Protein AF-F9D0L8-F1 (afdb_monomer_lite)

Structure (mmCIF, N/CA/C/O backbone):
data_AF-F9D0L8-F1
#
_entry.id   AF-F9D0L8-F1
#
loop_
_atom_site.group_PDB
_atom_site.id
_atom_site.type_symbol
_atom_site.label_atom_id
_atom_site.label_alt_id
_atom_site.label_comp_id
_atom_site.label_asym_id
_atom_site.label_entity_id
_atom_site.label_seq_id
_atom_site.pdbx_PDB_ins_code
_atom_site.Cartn_x
_atom_site.Cartn_y
_atom_site.Cartn_z
_atom_site.occupancy
_atom_site.B_iso_or_equiv
_atom_site.auth_seq_id
_atom_site.auth_comp_id
_atom_site.auth_asym_id
_atom_site.auth_atom_id
_atom_site.pdbx_PDB_model_num
ATOM 1 N N . MET A 1 1 ? -51.668 -51.845 -44.652 1.00 46.25 1 MET A N 1
ATOM 2 C CA . MET A 1 1 ? -51.584 -50.371 -44.719 1.00 46.25 1 MET A CA 1
ATOM 3 C C . MET A 1 1 ? -50.288 -49.924 -44.054 1.00 46.25 1 MET A C 1
ATOM 5 O O . MET A 1 1 ? -50.144 -50.146 -42.868 1.00 46.25 1 MET A O 1
ATOM 9 N N . ASN A 1 2 ? -49.310 -49.305 -44.704 1.00 44.19 2 ASN A N 1
ATOM 10 C CA . ASN A 1 2 ? -48.557 -49.730 -45.885 1.00 44.19 2 ASN A CA 1
ATOM 11 C C . ASN A 1 2 ? -47.103 -49.306 -45.617 1.00 44.19 2 ASN A C 1
ATOM 13 O O . ASN A 1 2 ? -46.859 -48.140 -45.318 1.00 44.19 2 ASN A O 1
ATOM 17 N N . ALA A 1 3 ? -46.142 -50.223 -45.775 1.00 48.19 3 ALA A N 1
ATOM 18 C CA . ALA A 1 3 ? -44.695 -49.980 -45.645 1.00 48.19 3 ALA A CA 1
ATOM 19 C C . ALA A 1 3 ? -44.128 -48.964 -46.672 1.00 48.19 3 ALA A C 1
ATOM 21 O O . ALA A 1 3 ? -42.923 -48.732 -46.735 1.00 48.19 3 ALA A O 1
ATOM 22 N N . ALA A 1 4 ? -45.001 -48.366 -47.489 1.00 51.75 4 ALA A N 1
ATOM 23 C CA . ALA A 1 4 ? -44.690 -47.321 -48.453 1.00 51.75 4 ALA A CA 1
ATOM 24 C C . ALA A 1 4 ? -44.629 -45.918 -47.816 1.00 51.75 4 ALA A C 1
ATOM 26 O O . ALA A 1 4 ? -43.879 -45.076 -48.302 1.00 51.75 4 ALA A O 1
ATOM 27 N N . GLN A 1 5 ? -45.350 -45.672 -46.711 1.00 50.38 5 GLN A N 1
ATOM 28 C CA . GLN A 1 5 ? -45.405 -44.347 -46.070 1.00 50.38 5 GLN A CA 1
ATOM 29 C C . GLN A 1 5 ? -44.058 -43.959 -45.426 1.00 50.38 5 GLN A C 1
ATOM 31 O O . GLN A 1 5 ? -43.656 -42.803 -45.453 1.00 50.38 5 GLN A O 1
ATOM 36 N N . THR A 1 6 ? -43.310 -44.932 -44.899 1.00 55.09 6 THR A N 1
ATOM 37 C CA . THR A 1 6 ? -42.035 -44.711 -44.194 1.00 55.09 6 THR A CA 1
ATOM 38 C C . THR A 1 6 ? -40.827 -44.512 -45.113 1.00 55.09 6 THR A C 1
ATOM 40 O O . THR A 1 6 ? -39.794 -44.032 -44.654 1.00 55.09 6 THR A O 1
ATOM 43 N N . ARG A 1 7 ? -40.920 -44.836 -46.412 1.00 55.75 7 ARG A N 1
ATOM 44 C CA . ARG A 1 7 ? -39.802 -44.639 -47.358 1.00 55.75 7 ARG A CA 1
ATOM 45 C C . ARG A 1 7 ? -39.681 -43.209 -47.883 1.00 55.75 7 ARG A C 1
ATOM 47 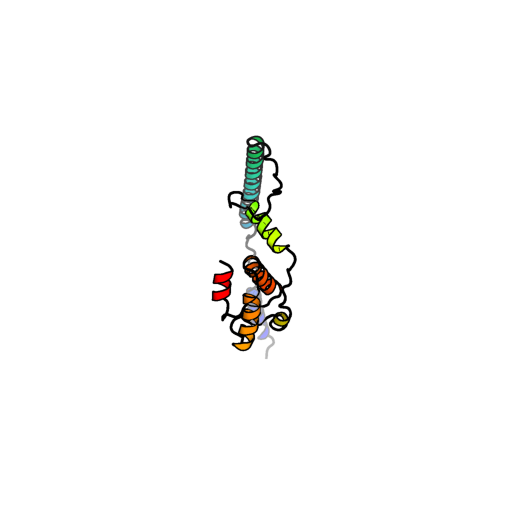O O . ARG A 1 7 ? -38.579 -42.819 -48.263 1.00 55.75 7 ARG A O 1
ATOM 54 N N . HIS A 1 8 ? -40.765 -42.431 -47.895 1.00 53.31 8 HIS A N 1
ATOM 55 C CA . HIS A 1 8 ? -40.729 -41.064 -48.424 1.00 53.31 8 HIS A CA 1
ATOM 56 C C . HIS A 1 8 ? -40.022 -40.074 -47.482 1.00 53.31 8 HIS A C 1
ATOM 58 O O . HIS A 1 8 ? -39.245 -39.252 -47.960 1.00 53.31 8 HIS A O 1
ATOM 64 N N . GLU A 1 9 ? -40.178 -40.214 -46.163 1.00 52.81 9 GLU A N 1
ATOM 65 C CA . GLU A 1 9 ? -39.538 -39.330 -45.169 1.00 52.81 9 GLU A CA 1
ATOM 66 C C . GLU A 1 9 ? -38.003 -39.480 -45.130 1.00 52.81 9 GLU A C 1
ATOM 68 O O . GLU A 1 9 ? -37.269 -38.502 -44.991 1.00 52.81 9 GLU A O 1
ATOM 73 N N . ILE A 1 10 ? -37.483 -40.698 -45.332 1.00 54.56 10 ILE A N 1
ATOM 74 C CA . ILE A 1 10 ? -36.034 -40.973 -45.269 1.00 54.56 10 ILE A CA 1
ATOM 75 C C . ILE A 1 10 ? -35.289 -40.342 -46.460 1.00 54.56 10 ILE A C 1
ATOM 77 O O . ILE A 1 10 ? -34.141 -39.916 -46.329 1.00 54.56 10 ILE A O 1
ATOM 81 N N . SER A 1 11 ? -35.940 -40.232 -47.624 1.00 56.03 11 SER A N 1
ATOM 82 C CA . SER A 1 11 ? -35.306 -39.704 -48.839 1.00 56.03 11 SER A CA 1
ATOM 83 C C . SER A 1 11 ? -35.083 -38.184 -48.783 1.00 56.03 11 SER A C 1
ATOM 85 O O . SER A 1 11 ? -34.092 -37.685 -49.317 1.00 56.03 11 SER A O 1
ATOM 87 N N . VAL A 1 12 ? -35.940 -37.445 -48.067 1.00 57.12 12 VAL A N 1
ATOM 88 C CA . VAL A 1 12 ? -35.828 -35.979 -47.933 1.00 57.12 12 VAL A CA 1
ATOM 89 C C . VAL A 1 12 ? -34.673 -35.579 -47.002 1.00 57.12 12 VAL A C 1
ATOM 91 O O . VAL A 1 12 ? -34.003 -34.574 -47.246 1.00 57.12 12 VAL A O 1
ATOM 94 N N . ILE A 1 13 ? -34.368 -36.389 -45.983 1.00 53.12 13 ILE A N 1
ATOM 95 C CA . ILE A 1 13 ? -33.271 -36.122 -45.035 1.00 53.12 13 ILE A CA 1
ATOM 96 C C . ILE A 1 13 ? -31.896 -36.312 -45.704 1.00 53.12 13 ILE A C 1
ATOM 98 O O . ILE A 1 13 ? -30.970 -35.537 -45.458 1.00 53.12 13 ILE A O 1
ATOM 102 N N . ALA A 1 14 ? -31.764 -37.278 -46.621 1.00 52.62 14 ALA A N 1
ATOM 103 C CA . ALA A 1 14 ? -30.497 -37.587 -47.291 1.00 52.62 14 ALA A CA 1
ATOM 104 C C . ALA A 1 14 ? -30.038 -36.529 -48.320 1.00 52.62 14 ALA A C 1
ATOM 106 O O . ALA A 1 14 ? -28.856 -36.482 -48.660 1.00 52.62 14 ALA A O 1
ATOM 107 N N . LEU A 1 15 ? -30.925 -35.645 -48.797 1.00 49.78 15 LEU A N 1
ATOM 108 C CA . LEU A 1 15 ? -30.550 -34.577 -49.736 1.00 49.78 15 LEU A CA 1
ATOM 109 C C . LEU A 1 15 ? -29.961 -33.319 -49.070 1.00 49.78 15 LEU A C 1
ATOM 111 O O . LEU A 1 15 ? -29.408 -32.475 -49.775 1.00 49.78 15 LEU A O 1
ATOM 115 N N . ARG A 1 16 ? -30.030 -33.182 -47.737 1.00 56.34 16 ARG A N 1
ATOM 116 C CA . ARG A 1 16 ? -29.544 -31.987 -47.014 1.00 56.34 16 ARG A CA 1
ATOM 117 C C . ARG A 1 16 ? -28.109 -32.066 -46.485 1.00 56.34 16 ARG A C 1
ATOM 119 O O . ARG A 1 16 ? -27.633 -31.087 -45.921 1.00 56.34 16 ARG A O 1
ATOM 126 N N . LEU A 1 17 ? -27.388 -33.165 -46.703 1.00 50.69 17 LEU A N 1
ATOM 127 C CA . LEU A 1 17 ? -26.005 -33.329 -46.234 1.00 50.69 17 LEU A CA 1
ATOM 128 C C . LEU A 1 17 ? -25.040 -33.573 -47.397 1.00 50.69 17 LEU A C 1
ATOM 130 O O . LEU A 1 17 ? -24.325 -34.569 -47.444 1.00 50.69 17 LEU A O 1
ATOM 134 N N . ARG A 1 18 ? -24.992 -32.637 -48.350 1.00 53.19 18 ARG A N 1
ATOM 135 C CA . ARG A 1 18 ? -23.797 -32.485 -49.187 1.00 53.19 18 ARG A CA 1
ATOM 136 C C . ARG A 1 18 ? -22.821 -31.585 -48.427 1.00 53.19 18 ARG A C 1
ATOM 138 O O . ARG A 1 18 ? -23.121 -30.400 -48.284 1.00 53.19 18 ARG A O 1
ATOM 145 N N . PRO A 1 19 ? -21.678 -32.088 -47.928 1.00 48.91 19 PRO A N 1
ATOM 146 C CA . PRO A 1 19 ? -20.664 -31.216 -47.358 1.00 48.91 19 PRO A CA 1
ATOM 147 C C . PRO A 1 19 ? -20.130 -30.317 -48.476 1.00 48.91 19 PRO A C 1
ATOM 149 O O . PRO A 1 19 ? -19.499 -30.776 -49.429 1.00 48.91 19 PRO A O 1
ATOM 152 N N . PHE A 1 20 ? -20.425 -29.025 -48.370 1.00 49.31 20 PHE A N 1
ATOM 153 C CA . PHE A 1 20 ? -19.896 -27.977 -49.229 1.00 49.31 20 PHE A CA 1
ATOM 154 C C . PHE A 1 20 ? -18.394 -27.835 -48.944 1.00 49.31 20 PHE A C 1
ATOM 156 O O . PHE A 1 20 ? -17.966 -27.052 -48.100 1.00 49.31 20 PHE A O 1
ATOM 163 N N . ARG A 1 21 ? -17.573 -28.658 -49.602 1.00 55.69 21 ARG A N 1
ATOM 164 C CA . ARG A 1 21 ? -16.111 -28.583 -49.516 1.00 55.69 21 ARG A CA 1
ATOM 165 C C . ARG A 1 21 ? -15.615 -27.491 -50.465 1.00 55.69 21 ARG A C 1
ATOM 167 O O . ARG A 1 21 ? -15.150 -27.773 -51.563 1.00 55.69 21 ARG A O 1
ATOM 174 N N . GLY A 1 22 ? -15.769 -26.238 -50.043 1.00 55.78 22 GLY A N 1
ATOM 175 C CA . GLY A 1 22 ? -15.125 -25.090 -50.682 1.00 55.78 22 GLY A CA 1
ATOM 176 C C . GLY A 1 22 ? -13.625 -25.015 -50.336 1.00 55.78 22 GLY A C 1
ATOM 177 O O . GLY A 1 22 ? -13.219 -25.476 -49.264 1.00 55.78 22 GLY A O 1
ATOM 178 N N . PRO A 1 23 ? -12.775 -24.438 -51.205 1.00 56.38 23 PRO A N 1
ATOM 179 C CA . PRO A 1 23 ? -11.342 -24.293 -50.962 1.00 56.38 23 PRO A CA 1
ATOM 180 C C . PRO A 1 23 ? -11.065 -23.105 -50.025 1.00 56.38 23 PRO A C 1
ATOM 182 O O . PRO A 1 23 ? -10.711 -22.018 -50.466 1.00 56.38 23 PRO A O 1
ATOM 185 N N . VAL A 1 24 ? -11.222 -23.292 -48.712 1.00 56.94 24 VAL A N 1
ATOM 186 C CA . VAL A 1 24 ? -10.959 -22.230 -47.710 1.00 56.94 24 VAL A CA 1
ATOM 187 C C . VAL A 1 24 ? -9.478 -22.181 -47.275 1.00 56.94 24 VAL A C 1
ATOM 189 O O . VAL A 1 24 ? -9.036 -21.236 -46.630 1.00 56.94 24 VAL A O 1
ATOM 192 N N . ALA A 1 25 ? -8.658 -23.163 -47.659 1.00 54.78 25 ALA A N 1
ATOM 193 C CA . ALA A 1 25 ? -7.326 -23.346 -47.071 1.00 54.78 25 ALA A CA 1
ATOM 194 C C . ALA A 1 25 ? -6.205 -22.441 -47.634 1.00 54.78 25 ALA A C 1
ATOM 196 O O . ALA A 1 25 ? -5.173 -22.292 -46.985 1.00 54.78 25 ALA A O 1
ATOM 197 N N . ALA A 1 26 ? -6.366 -21.826 -48.811 1.00 54.97 26 ALA A N 1
ATOM 198 C CA . ALA A 1 26 ? -5.235 -21.172 -49.488 1.00 54.97 26 ALA A CA 1
ATOM 199 C C . ALA A 1 26 ? -4.994 -19.702 -49.075 1.00 54.97 26 ALA A C 1
ATOM 201 O O . ALA A 1 26 ? -3.860 -19.233 -49.107 1.00 54.97 26 ALA A O 1
ATOM 202 N N . PHE A 1 27 ? -6.028 -18.963 -48.653 1.00 55.22 27 PHE A N 1
ATOM 203 C CA . PHE A 1 27 ? -5.923 -17.510 -48.429 1.00 55.22 27 PHE A CA 1
ATOM 204 C C . PHE A 1 27 ? -5.426 -17.125 -47.021 1.00 55.22 27 PHE A C 1
ATOM 206 O O . PHE A 1 27 ? -4.747 -16.113 -46.850 1.00 55.22 27 PHE A O 1
ATOM 213 N N . SER A 1 28 ? -5.706 -17.954 -46.008 1.00 64.31 28 SER A N 1
ATOM 214 C CA . SER A 1 28 ? -5.281 -17.706 -44.619 1.00 64.31 28 SER A CA 1
ATOM 215 C C . SER A 1 28 ? -3.775 -17.888 -44.422 1.00 64.31 28 SER A C 1
ATOM 217 O O . SER A 1 28 ? -3.155 -17.170 -43.640 1.00 64.31 28 SER A O 1
ATOM 219 N N . SER A 1 29 ? -3.178 -18.833 -45.153 1.00 67.00 29 SER A N 1
ATOM 220 C CA . SER A 1 29 ? -1.762 -19.170 -45.014 1.00 67.00 29 SER A CA 1
ATOM 221 C C . SER A 1 29 ? -0.873 -18.002 -45.457 1.00 67.00 29 SER A C 1
ATOM 223 O O . SER A 1 29 ? 0.048 -17.624 -44.741 1.00 67.00 29 SER A O 1
ATOM 225 N N . HIS A 1 30 ? -1.225 -17.324 -46.556 1.00 78.31 30 HIS A N 1
ATOM 226 C CA . HIS A 1 30 ? -0.477 -16.165 -47.051 1.00 78.31 30 HIS A CA 1
ATOM 227 C C . HIS A 1 30 ? -0.459 -14.995 -46.054 1.00 78.31 30 HIS A C 1
ATOM 229 O O . HIS A 1 30 ? 0.593 -14.415 -45.805 1.00 78.31 30 HIS A O 1
ATOM 235 N N . ARG A 1 31 ? -1.599 -14.689 -45.415 1.00 83.69 31 ARG A N 1
ATOM 236 C CA . ARG A 1 31 ? -1.672 -13.635 -44.387 1.00 83.69 31 ARG A CA 1
ATOM 237 C C . ARG A 1 31 ? -0.834 -13.975 -43.154 1.00 83.69 31 ARG A C 1
ATOM 239 O O . ARG A 1 31 ? -0.141 -13.106 -42.637 1.00 83.69 31 ARG A O 1
ATOM 246 N N . MET A 1 32 ? -0.849 -15.232 -42.717 1.00 83.69 32 MET A N 1
ATOM 247 C CA . MET A 1 32 ? -0.047 -15.687 -41.580 1.00 83.69 32 MET A CA 1
ATOM 248 C C . MET A 1 32 ? 1.457 -15.643 -41.887 1.00 83.69 32 MET A C 1
ATOM 250 O O . MET A 1 32 ? 2.233 -15.186 -41.053 1.00 83.69 32 MET A O 1
ATOM 254 N N . PHE A 1 33 ? 1.869 -16.022 -43.101 1.00 87.75 33 PHE A N 1
ATOM 255 C CA . PHE A 1 33 ? 3.263 -15.899 -43.532 1.00 87.75 33 PHE A CA 1
ATOM 256 C C . PHE A 1 33 ? 3.735 -14.444 -43.590 1.00 87.75 33 PHE A C 1
ATOM 258 O O . PHE A 1 33 ? 4.843 -14.163 -43.144 1.00 87.75 33 PHE A O 1
ATOM 265 N N . LEU A 1 34 ? 2.908 -13.507 -44.064 1.00 90.69 34 LEU A N 1
ATOM 266 C CA . LEU A 1 34 ? 3.255 -12.080 -44.060 1.00 90.69 34 LEU A CA 1
ATOM 267 C C . LEU A 1 34 ? 3.471 -11.542 -42.638 1.00 90.69 34 LEU A C 1
ATOM 269 O O . LEU A 1 34 ? 4.434 -10.813 -42.403 1.00 90.69 34 LEU A O 1
ATOM 273 N N . LEU A 1 35 ? 2.632 -11.947 -41.678 1.00 91.44 35 LEU A N 1
ATOM 274 C CA . LEU A 1 35 ? 2.808 -11.572 -40.272 1.00 91.44 35 LEU A CA 1
ATOM 275 C C . LEU A 1 35 ? 4.109 -12.142 -39.699 1.00 91.44 35 LEU A C 1
ATOM 277 O O . LEU A 1 35 ? 4.898 -11.392 -39.128 1.00 91.44 35 LEU A O 1
ATOM 281 N N . ILE A 1 36 ? 4.382 -13.430 -39.916 1.00 93.06 36 ILE A N 1
ATOM 282 C CA . ILE A 1 36 ? 5.614 -14.075 -39.437 1.00 93.06 36 ILE A CA 1
ATOM 283 C C . ILE A 1 36 ? 6.853 -13.403 -40.047 1.00 93.06 36 ILE A C 1
ATOM 285 O O . ILE A 1 36 ? 7.785 -13.066 -39.320 1.00 93.06 36 ILE A O 1
ATOM 289 N N . LEU A 1 37 ? 6.854 -13.147 -41.359 1.00 94.44 37 LE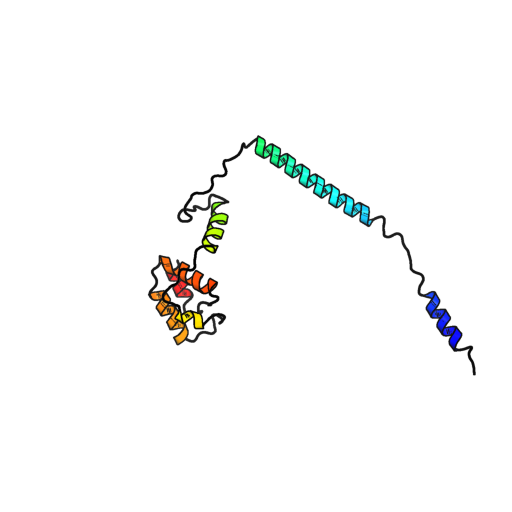U A N 1
ATOM 290 C CA . LEU A 1 37 ? 7.966 -12.476 -42.039 1.00 94.44 37 LEU A CA 1
ATOM 291 C C . LEU A 1 37 ? 8.175 -11.046 -41.524 1.00 94.44 37 LEU A C 1
ATOM 293 O O . LEU A 1 37 ? 9.318 -10.636 -41.336 1.00 94.44 37 LEU A O 1
ATOM 297 N N . SER A 1 38 ? 7.097 -10.308 -41.237 1.00 92.62 38 SER A N 1
ATOM 298 C CA . SER A 1 38 ? 7.196 -8.960 -40.666 1.00 92.62 38 SER A CA 1
ATOM 299 C C . SER A 1 38 ? 7.782 -8.956 -39.250 1.00 92.62 38 SER A C 1
ATOM 301 O O . SER A 1 38 ? 8.637 -8.124 -38.955 1.00 92.62 38 SER A O 1
ATOM 303 N N . ILE A 1 39 ? 7.403 -9.918 -38.400 1.00 95.00 39 ILE A N 1
ATOM 304 C CA . ILE A 1 39 ? 7.930 -10.051 -37.033 1.00 95.00 39 ILE A CA 1
ATOM 305 C C . ILE A 1 39 ? 9.412 -10.431 -37.066 1.00 95.00 39 ILE A C 1
ATOM 307 O O . ILE A 1 39 ? 10.213 -9.829 -36.353 1.00 95.00 39 ILE A O 1
ATOM 311 N N . LEU A 1 40 ? 9.797 -11.385 -37.922 1.00 96.31 40 LEU A N 1
ATOM 312 C CA . LEU A 1 40 ? 11.199 -11.776 -38.088 1.00 96.31 40 LEU A CA 1
ATOM 313 C C . LEU A 1 40 ? 12.055 -10.612 -38.594 1.00 96.31 40 LEU A C 1
ATOM 315 O O . LEU A 1 40 ? 13.144 -10.378 -38.072 1.00 96.31 40 LEU A O 1
ATOM 319 N N . PHE A 1 41 ? 11.554 -9.858 -39.574 1.00 96.44 41 PHE A N 1
ATOM 320 C CA . PHE A 1 41 ? 12.250 -8.685 -40.093 1.00 96.44 41 PHE A CA 1
ATOM 321 C C . PHE A 1 41 ? 12.399 -7.593 -39.028 1.00 96.44 41 PHE A C 1
ATOM 323 O O . PHE A 1 41 ? 13.492 -7.057 -38.860 1.00 96.44 41 PHE A O 1
ATOM 330 N N . LEU A 1 42 ? 11.337 -7.297 -38.271 1.00 96.38 42 LEU A N 1
ATOM 331 C CA . LEU A 1 42 ? 11.375 -6.298 -37.202 1.00 96.38 42 LEU A CA 1
ATOM 332 C C . LEU A 1 42 ? 12.343 -6.702 -36.082 1.00 96.38 42 LEU A C 1
ATOM 334 O O . LEU A 1 42 ? 13.123 -5.870 -35.622 1.00 96.38 42 LEU A O 1
ATOM 338 N N . GLY A 1 43 ? 12.341 -7.978 -35.686 1.00 95.56 43 GLY A N 1
ATOM 339 C CA . GLY A 1 43 ? 13.276 -8.515 -34.698 1.00 95.56 43 GLY A CA 1
ATOM 340 C C . GLY A 1 43 ? 14.732 -8.423 -35.161 1.00 95.56 43 GLY A C 1
ATOM 341 O O . GLY A 1 43 ? 15.589 -7.961 -34.408 1.00 95.56 43 GLY A O 1
ATOM 342 N N . LEU A 1 44 ? 15.013 -8.782 -36.420 1.00 96.19 44 LEU A N 1
ATOM 343 C CA . LEU A 1 44 ? 16.351 -8.646 -37.001 1.00 96.19 44 LEU A CA 1
ATOM 344 C C . LEU A 1 44 ? 16.783 -7.176 -37.071 1.00 96.19 44 LEU A C 1
ATOM 346 O O . LEU A 1 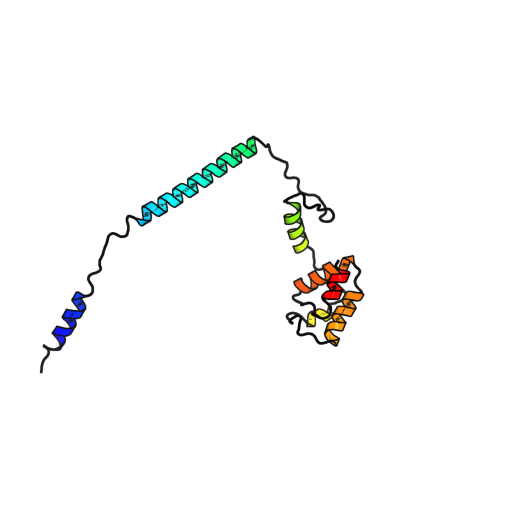44 ? 17.912 -6.846 -36.715 1.00 96.19 44 LEU A O 1
ATOM 350 N N . PHE A 1 45 ? 15.884 -6.289 -37.497 1.00 95.94 45 PHE A N 1
ATOM 351 C CA . PHE A 1 45 ? 16.150 -4.858 -37.588 1.00 95.94 45 PHE A CA 1
ATOM 352 C C . PHE A 1 45 ? 16.465 -4.250 -36.214 1.00 95.94 45 PHE A C 1
ATOM 354 O O . PHE A 1 45 ? 17.472 -3.556 -36.070 1.00 95.94 45 PHE A O 1
ATOM 361 N N . ALA A 1 46 ? 15.672 -4.572 -35.189 1.00 94.06 46 ALA A N 1
ATOM 362 C CA . ALA A 1 46 ? 15.920 -4.146 -33.814 1.00 94.06 46 ALA A CA 1
ATOM 363 C C . ALA A 1 46 ? 17.262 -4.673 -33.279 1.00 94.06 46 ALA A C 1
ATOM 365 O O . ALA A 1 46 ? 18.016 -3.915 -32.673 1.00 94.06 46 ALA A O 1
ATOM 366 N N . ALA A 1 47 ? 17.604 -5.937 -33.556 1.00 93.25 47 ALA A N 1
ATOM 367 C CA . ALA A 1 47 ? 18.883 -6.518 -33.153 1.00 93.25 47 ALA A CA 1
ATOM 368 C C . ALA A 1 47 ? 20.077 -5.815 -33.821 1.00 93.25 47 ALA A C 1
ATOM 370 O O . ALA A 1 47 ? 21.063 -5.505 -33.155 1.00 93.25 47 ALA A O 1
ATOM 371 N N . VAL A 1 48 ? 19.986 -5.508 -35.119 1.00 94.12 48 VAL A N 1
ATOM 372 C CA . VAL A 1 48 ? 21.037 -4.772 -35.840 1.00 94.12 48 VAL A CA 1
ATOM 373 C C . VAL A 1 48 ? 21.195 -3.360 -35.279 1.00 94.12 48 VAL A C 1
ATOM 375 O O . VAL A 1 48 ? 22.321 -2.944 -35.008 1.00 94.12 48 VAL A O 1
ATOM 378 N N . LEU A 1 49 ? 20.095 -2.634 -35.056 1.00 90.69 49 LEU A N 1
ATOM 379 C CA . LEU A 1 49 ? 20.146 -1.307 -34.439 1.00 90.69 49 LEU A CA 1
ATOM 380 C C . LEU A 1 49 ? 20.720 -1.354 -33.020 1.00 90.69 49 LEU A C 1
ATOM 382 O O . LEU A 1 49 ? 21.540 -0.506 -32.676 1.00 90.69 49 LEU A O 1
ATOM 386 N N . GLY A 1 50 ? 20.349 -2.361 -32.227 1.00 87.75 50 GLY A N 1
ATOM 387 C CA . GLY A 1 50 ? 20.899 -2.596 -30.894 1.00 87.75 50 GLY A CA 1
ATOM 388 C C . GLY A 1 50 ? 22.409 -2.826 -30.927 1.00 87.75 50 GLY A C 1
ATOM 389 O O . GLY A 1 50 ? 23.142 -2.148 -30.216 1.00 87.75 50 GLY A O 1
ATOM 390 N N . LEU A 1 51 ? 22.898 -3.694 -31.819 1.00 87.12 51 LEU A N 1
ATOM 391 C CA . LEU A 1 51 ? 24.333 -3.955 -31.982 1.00 87.12 51 LEU A CA 1
ATOM 392 C C . LEU A 1 51 ? 25.103 -2.726 -32.484 1.00 87.12 51 LEU A C 1
ATOM 394 O O . LEU A 1 51 ? 26.227 -2.481 -32.050 1.00 87.12 51 LEU A O 1
ATOM 398 N N . VAL A 1 52 ? 24.522 -1.939 -33.394 1.00 88.06 52 VAL A N 1
ATOM 399 C CA . VAL A 1 52 ? 25.134 -0.687 -33.870 1.00 88.06 52 VAL A CA 1
ATOM 400 C C . VAL A 1 52 ? 25.162 0.365 -32.760 1.00 88.06 52 VAL A C 1
ATOM 402 O O . VAL A 1 52 ? 26.179 1.038 -32.598 1.00 88.06 52 VAL A O 1
ATOM 405 N N . SER A 1 53 ? 24.086 0.485 -31.979 1.00 80.50 53 SER A N 1
ATOM 406 C CA . SER A 1 53 ? 24.007 1.376 -30.817 1.00 80.50 53 SER A CA 1
ATOM 407 C C . SER A 1 53 ? 25.034 0.988 -29.754 1.00 80.50 53 SER A C 1
ATOM 409 O O . SER A 1 53 ? 25.822 1.828 -29.333 1.00 80.50 53 SER A O 1
ATOM 411 N N . GLN A 1 54 ? 25.120 -0.299 -29.412 1.00 76.31 54 GLN A N 1
ATOM 412 C CA . GLN A 1 54 ? 26.077 -0.825 -28.437 1.00 76.31 54 GLN A CA 1
ATOM 413 C C . GLN A 1 54 ? 27.533 -0.624 -28.880 1.00 76.31 54 GLN A C 1
ATOM 415 O O . GLN A 1 54 ? 28.398 -0.344 -28.058 1.00 76.31 54 GLN A O 1
ATOM 420 N N . ARG A 1 55 ? 27.818 -0.718 -30.187 1.00 74.56 55 ARG A N 1
ATOM 421 C CA . ARG A 1 55 ? 29.153 -0.419 -30.733 1.00 74.56 55 ARG A CA 1
ATOM 422 C C . ARG A 1 55 ? 29.480 1.074 -30.764 1.00 74.56 55 ARG A C 1
ATOM 424 O O . ARG A 1 55 ? 30.657 1.419 -30.757 1.00 74.56 55 ARG A O 1
ATOM 431 N N . ARG A 1 56 ? 28.474 1.951 -30.849 1.00 68.38 56 ARG A N 1
ATOM 432 C CA . ARG A 1 56 ? 28.654 3.414 -30.843 1.00 68.38 56 ARG A CA 1
ATOM 433 C C . ARG A 1 56 ? 28.746 3.996 -29.433 1.00 68.38 56 ARG A C 1
ATOM 435 O O . ARG A 1 56 ? 29.517 4.923 -29.232 1.00 68.38 56 ARG A O 1
ATOM 442 N N . ASN A 1 57 ? 28.002 3.436 -28.486 1.00 61.22 57 ASN A N 1
ATOM 443 C CA . ASN A 1 57 ? 27.880 3.912 -27.109 1.00 61.22 57 ASN A CA 1
ATOM 444 C C . ASN A 1 57 ? 28.533 2.911 -26.146 1.00 61.22 57 ASN A C 1
ATOM 446 O O . ASN A 1 57 ? 27.852 2.413 -25.260 1.00 61.22 57 ASN A O 1
ATOM 450 N N . GLY A 1 58 ? 29.798 2.545 -26.406 1.00 53.75 58 GLY A N 1
ATOM 451 C CA . GLY A 1 58 ? 30.514 1.430 -25.766 1.00 53.75 58 GLY A CA 1
ATOM 452 C C . GLY A 1 58 ? 30.149 1.199 -24.298 1.00 53.75 58 GLY A C 1
ATOM 453 O O . GLY A 1 58 ? 30.067 2.166 -23.552 1.00 53.75 58 GLY A O 1
ATOM 454 N N . GLU A 1 59 ? 29.916 -0.078 -23.952 1.00 53.06 59 GLU A N 1
ATOM 455 C CA . GLU A 1 59 ? 29.473 -0.600 -22.647 1.00 53.06 59 GLU A CA 1
ATOM 456 C C . GLU A 1 59 ? 29.524 0.436 -21.525 1.00 53.06 59 GLU A C 1
ATOM 458 O O . GLU A 1 59 ? 30.548 0.595 -20.857 1.00 53.06 59 GLU A O 1
ATOM 463 N N . GLU A 1 60 ? 28.402 1.123 -21.292 1.00 57.78 60 GLU A N 1
ATOM 464 C CA . GLU A 1 60 ? 28.235 1.773 -20.005 1.00 57.78 60 GLU A CA 1
ATOM 465 C C . GLU A 1 60 ? 28.370 0.672 -18.954 1.00 57.78 60 GLU A C 1
ATOM 467 O O . GLU A 1 60 ? 27.640 -0.330 -19.026 1.00 57.78 60 GLU A O 1
ATOM 472 N N . PRO A 1 61 ? 29.336 0.790 -18.022 1.00 46.09 61 PRO A N 1
ATOM 473 C CA . PRO A 1 61 ? 29.497 -0.209 -16.993 1.00 46.09 61 PRO A CA 1
ATOM 474 C C . PRO A 1 61 ? 28.142 -0.353 -16.323 1.00 46.09 61 PRO A C 1
ATOM 476 O O . PRO A 1 61 ? 27.482 0.636 -15.998 1.00 46.09 61 PRO A O 1
ATOM 479 N N . ILE A 1 62 ? 27.705 -1.595 -16.137 1.00 48.00 62 ILE A N 1
ATOM 480 C CA . ILE A 1 62 ? 26.603 -1.887 -15.235 1.00 48.00 62 ILE A CA 1
ATOM 481 C C . ILE A 1 62 ? 27.104 -1.433 -13.866 1.00 48.00 62 ILE A C 1
ATOM 483 O O . ILE A 1 62 ? 27.743 -2.195 -13.141 1.00 48.00 62 ILE A O 1
ATOM 487 N N . VAL A 1 63 ? 26.870 -0.161 -13.543 1.00 50.28 63 VAL A N 1
ATOM 488 C CA . VAL A 1 63 ? 27.016 0.365 -12.202 1.00 50.28 63 VAL A CA 1
ATOM 489 C C . VAL A 1 63 ? 25.958 -0.398 -11.431 1.00 50.28 63 VAL A C 1
ATOM 491 O O . VAL A 1 63 ? 24.767 -0.096 -11.493 1.00 50.28 63 VAL A O 1
ATOM 494 N N . LYS A 1 64 ? 26.382 -1.493 -10.798 1.00 42.62 64 LYS A N 1
ATOM 495 C CA . LYS A 1 64 ? 25.620 -2.077 -9.709 1.00 42.62 64 LYS A CA 1
ATOM 496 C C . LYS A 1 64 ? 25.479 -0.936 -8.722 1.00 42.62 64 LYS A C 1
ATOM 498 O O . LYS A 1 64 ? 26.484 -0.484 -8.179 1.00 42.62 64 LYS A O 1
ATOM 503 N N . ALA A 1 65 ? 24.268 -0.407 -8.605 1.00 45.91 65 ALA A N 1
ATOM 504 C CA . ALA A 1 65 ? 23.965 0.630 -7.648 1.00 45.91 65 ALA A CA 1
ATOM 505 C C . ALA A 1 65 ? 24.225 0.040 -6.258 1.00 45.91 65 ALA A C 1
ATOM 507 O O . ALA A 1 65 ? 23.387 -0.648 -5.695 1.00 45.91 65 ALA A O 1
ATOM 508 N N . ALA A 1 66 ? 25.425 0.271 -5.736 1.00 45.03 66 ALA A N 1
ATOM 509 C CA . ALA A 1 66 ? 25.698 0.270 -4.309 1.00 45.03 66 ALA A CA 1
ATOM 510 C C . ALA A 1 66 ? 25.271 1.639 -3.753 1.00 45.03 66 ALA A C 1
ATOM 512 O O . ALA A 1 66 ? 26.065 2.348 -3.145 1.00 45.03 66 ALA A O 1
ATOM 513 N N . GLY A 1 67 ? 24.059 2.068 -4.108 1.00 51.06 67 GLY A N 1
ATOM 514 C CA . GLY A 1 67 ? 23.453 3.292 -3.615 1.00 51.06 67 GLY A CA 1
ATOM 515 C C . GLY A 1 67 ? 22.365 2.887 -2.645 1.00 51.06 67 GLY A C 1
ATOM 516 O O . GLY A 1 67 ? 21.436 2.187 -3.041 1.00 51.06 67 GLY A O 1
ATOM 517 N N . ASP A 1 68 ? 22.499 3.296 -1.390 1.00 54.16 68 ASP A N 1
ATOM 518 C CA . ASP A 1 68 ? 21.448 3.118 -0.400 1.00 54.16 68 ASP A CA 1
ATOM 519 C C . ASP A 1 68 ? 20.158 3.767 -0.925 1.00 54.16 68 ASP A C 1
ATOM 521 O O . ASP A 1 68 ? 20.161 4.926 -1.353 1.00 54.16 68 ASP A O 1
ATOM 525 N N . CYS A 1 69 ? 19.033 3.049 -0.862 1.00 59.44 69 CYS A N 1
ATOM 526 C CA . CYS A 1 69 ? 17.716 3.559 -1.273 1.00 59.44 69 CYS A CA 1
ATOM 527 C C . CYS A 1 69 ? 17.260 4.820 -0.512 1.00 59.44 69 CYS A C 1
ATOM 529 O O . CYS A 1 69 ? 16.215 5.382 -0.829 1.00 59.44 69 CYS A O 1
ATOM 531 N N . ALA A 1 70 ? 18.033 5.276 0.475 1.00 57.62 70 ALA A N 1
ATOM 532 C CA . ALA A 1 70 ? 17.816 6.508 1.219 1.00 57.62 70 ALA A CA 1
ATOM 533 C C . ALA A 1 70 ? 18.061 7.797 0.400 1.00 57.62 70 ALA A C 1
ATOM 535 O O . ALA A 1 70 ? 17.538 8.840 0.777 1.00 57.62 70 ALA A O 1
ATOM 536 N N . SER A 1 71 ? 18.826 7.755 -0.704 1.00 55.09 71 SER A N 1
ATOM 537 C CA . SER A 1 71 ? 19.203 8.954 -1.489 1.00 55.09 71 SER A CA 1
ATOM 538 C C . SER A 1 71 ? 18.767 8.906 -2.962 1.00 55.09 71 SER A C 1
ATOM 540 O O . SER A 1 71 ? 19.394 9.539 -3.813 1.00 55.09 71 SER A O 1
ATOM 542 N N . CYS A 1 72 ? 17.720 8.149 -3.294 1.00 62.19 72 CYS A N 1
ATOM 543 C CA . CYS A 1 72 ? 17.234 8.072 -4.670 1.00 62.19 72 CYS A CA 1
ATOM 544 C C . CYS A 1 72 ? 16.595 9.409 -5.098 1.00 62.19 72 CYS A C 1
ATOM 546 O O . CYS A 1 72 ? 15.511 9.755 -4.636 1.00 62.19 72 CYS A O 1
ATOM 548 N N . ASP A 1 73 ? 17.256 10.158 -5.983 1.00 64.56 73 ASP A N 1
ATOM 549 C CA . ASP A 1 73 ? 16.823 11.482 -6.463 1.00 64.56 73 ASP A CA 1
ATOM 550 C C . ASP A 1 73 ? 15.937 11.428 -7.726 1.00 64.56 73 ASP A C 1
ATOM 552 O O . ASP A 1 73 ? 15.621 12.457 -8.322 1.00 64.56 73 ASP A O 1
ATOM 556 N N . GLY A 1 74 ? 15.529 10.224 -8.142 1.00 53.44 74 GLY A N 1
ATOM 557 C CA . GLY A 1 74 ? 14.639 10.004 -9.284 1.00 53.44 74 GLY A CA 1
ATOM 558 C C . GLY A 1 74 ? 15.292 10.164 -10.662 1.00 53.44 74 GLY A C 1
ATOM 559 O O . GLY A 1 74 ? 14.592 10.094 -11.667 1.00 53.44 74 GLY A O 1
ATOM 560 N N . SER A 1 75 ? 16.613 10.357 -10.745 1.00 57.38 75 SER A N 1
ATOM 561 C CA . SER A 1 75 ? 17.316 10.545 -12.027 1.00 57.38 75 SER A CA 1
ATOM 562 C C . SER A 1 75 ? 17.766 9.243 -12.708 1.00 57.38 75 SER A C 1
ATOM 564 O O . SER A 1 75 ? 18.172 9.257 -13.871 1.00 57.38 75 SER A O 1
ATOM 566 N N . GLY A 1 76 ? 17.694 8.108 -12.004 1.00 58.62 76 GLY A N 1
ATOM 567 C CA . GLY A 1 76 ? 18.126 6.806 -12.509 1.00 58.62 76 GLY A CA 1
ATOM 568 C C . GLY A 1 76 ? 16.978 5.812 -12.670 1.00 58.62 76 GLY A C 1
ATOM 569 O O . GLY A 1 76 ? 16.435 5.343 -11.673 1.00 58.62 76 GLY A O 1
ATOM 570 N N . ASP A 1 77 ? 16.713 5.376 -13.905 1.00 57.16 77 ASP A N 1
ATOM 571 C CA . ASP A 1 77 ? 15.668 4.389 -14.258 1.00 57.16 77 ASP A CA 1
ATOM 572 C C . ASP A 1 77 ? 15.765 3.062 -13.478 1.00 57.16 77 ASP A C 1
ATOM 574 O O . ASP A 1 77 ? 14.791 2.326 -13.313 1.00 57.16 77 ASP A O 1
ATOM 578 N N . LYS A 1 78 ? 16.966 2.730 -12.994 1.00 57.19 78 LYS A N 1
ATOM 579 C CA . LYS A 1 78 ? 17.232 1.518 -12.208 1.00 57.19 78 LYS A CA 1
ATOM 580 C C . LYS A 1 78 ? 17.008 1.710 -10.711 1.00 57.19 78 LYS A C 1
ATOM 582 O O . LYS A 1 78 ? 16.798 0.724 -10.017 1.00 57.19 78 LYS A O 1
ATOM 587 N N . CYS A 1 79 ? 17.061 2.943 -10.215 1.00 62.56 79 CYS A N 1
ATOM 588 C CA . CYS A 1 79 ? 16.913 3.231 -8.793 1.00 62.56 79 CYS A CA 1
ATOM 589 C C . CYS A 1 79 ? 15.483 2.925 -8.328 1.00 62.56 79 CYS A C 1
ATOM 591 O O . CYS A 1 79 ? 15.293 2.206 -7.351 1.00 62.56 79 CYS A O 1
ATOM 593 N N . GLU A 1 80 ? 14.482 3.350 -9.103 1.00 59.88 80 GLU A N 1
ATOM 594 C CA . GLU A 1 80 ? 13.072 3.082 -8.808 1.00 59.88 80 GLU A CA 1
ATOM 595 C C . GLU A 1 80 ? 12.750 1.577 -8.851 1.00 59.88 80 GLU A C 1
ATOM 597 O O . GLU A 1 80 ? 12.175 1.039 -7.906 1.00 59.88 80 GLU A O 1
ATOM 602 N N . GLN A 1 81 ? 13.191 0.857 -9.891 1.00 58.84 81 GLN A N 1
ATOM 603 C CA . GLN A 1 81 ? 12.919 -0.584 -10.010 1.00 58.84 81 GLN A CA 1
ATOM 604 C C . GLN A 1 81 ? 13.626 -1.424 -8.936 1.00 58.84 81 GLN A C 1
ATOM 606 O O . GLN A 1 81 ? 13.031 -2.363 -8.405 1.00 58.84 81 GLN A O 1
ATOM 611 N N . VAL A 1 82 ? 14.882 -1.104 -8.605 1.00 64.25 82 VAL A N 1
ATOM 612 C CA . VAL A 1 82 ? 15.661 -1.868 -7.619 1.00 64.25 82 VAL A CA 1
ATOM 613 C C . VAL A 1 82 ? 15.186 -1.571 -6.196 1.00 64.25 82 VAL A C 1
ATOM 615 O O . VAL A 1 82 ? 14.979 -2.510 -5.430 1.00 64.25 82 VAL A O 1
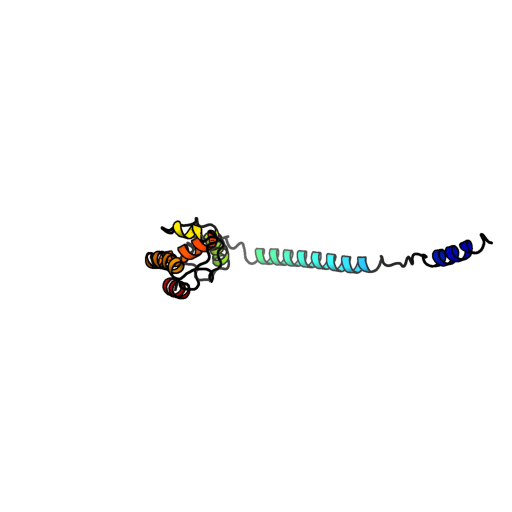ATOM 618 N N . CYS A 1 83 ? 14.917 -0.308 -5.849 1.00 63.41 83 CYS A N 1
ATOM 619 C CA . CYS A 1 83 ? 14.462 0.046 -4.503 1.00 63.41 83 CYS A CA 1
ATOM 620 C C . CYS A 1 83 ? 13.031 -0.408 -4.210 1.00 63.41 83 CYS A C 1
ATOM 622 O O . CYS A 1 83 ? 12.749 -0.809 -3.081 1.00 63.41 83 CYS A O 1
ATOM 624 N N . MET A 1 84 ? 12.138 -0.419 -5.207 1.00 62.69 84 MET A N 1
ATOM 625 C CA . MET A 1 84 ? 10.804 -1.009 -5.044 1.00 62.69 84 MET A CA 1
ATOM 626 C C . MET A 1 84 ? 10.882 -2.514 -4.774 1.00 62.69 84 MET A C 1
ATOM 628 O O . MET A 1 84 ? 10.179 -3.027 -3.902 1.00 62.69 84 MET A O 1
ATOM 632 N N . MET A 1 85 ? 11.766 -3.223 -5.481 1.00 64.44 85 MET A N 1
ATOM 633 C CA . MET A 1 85 ? 11.983 -4.652 -5.258 1.00 64.44 85 MET A CA 1
ATOM 634 C C . MET A 1 85 ? 12.606 -4.922 -3.881 1.00 64.44 85 MET A C 1
ATOM 636 O O . MET A 1 85 ? 12.157 -5.826 -3.180 1.00 64.44 85 MET A O 1
ATOM 640 N N . GLU A 1 86 ? 13.573 -4.110 -3.452 1.00 60.03 86 GLU A N 1
ATOM 641 C CA . GLU A 1 86 ? 14.202 -4.239 -2.135 1.00 60.03 86 GLU A CA 1
ATOM 642 C C . GLU A 1 86 ? 13.217 -3.944 -0.994 1.00 60.03 86 GLU A C 1
ATOM 644 O O . GLU A 1 86 ? 13.141 -4.700 -0.024 1.00 60.03 86 GLU A O 1
ATOM 649 N N . ALA A 1 87 ? 12.395 -2.899 -1.128 1.00 59.94 87 ALA A N 1
ATOM 650 C CA . ALA A 1 87 ? 11.342 -2.573 -0.169 1.00 59.94 87 ALA A CA 1
ATOM 651 C C . ALA A 1 87 ? 10.293 -3.687 -0.050 1.00 59.94 87 ALA A C 1
ATOM 653 O O . ALA A 1 87 ? 9.696 -3.847 1.011 1.00 59.94 87 ALA A O 1
ATOM 654 N N . ALA A 1 88 ? 10.075 -4.489 -1.094 1.00 57.47 88 ALA A N 1
ATOM 655 C CA . ALA A 1 88 ? 9.208 -5.662 -1.024 1.00 57.47 88 ALA A CA 1
ATOM 656 C C . ALA A 1 88 ? 9.869 -6.844 -0.289 1.00 57.47 88 ALA A C 1
ATOM 658 O O . ALA A 1 88 ? 9.165 -7.623 0.346 1.00 57.47 88 ALA A O 1
ATOM 659 N N . THR A 1 89 ? 11.201 -6.957 -0.320 1.00 52.22 89 THR A N 1
ATOM 660 C CA . THR A 1 89 ? 11.953 -8.046 0.331 1.00 52.22 89 THR A CA 1
ATOM 661 C C . THR A 1 89 ? 12.435 -7.738 1.745 1.00 52.22 89 THR A C 1
ATOM 663 O O . THR A 1 89 ? 12.944 -8.640 2.405 1.00 52.22 89 THR A O 1
ATOM 666 N N . ARG A 1 90 ? 12.302 -6.492 2.225 1.00 58.34 90 ARG A N 1
ATOM 667 C CA . ARG A 1 90 ? 12.617 -6.162 3.623 1.00 58.34 90 ARG A CA 1
ATOM 668 C C . ARG A 1 90 ? 11.736 -6.983 4.559 1.00 58.34 90 ARG A C 1
ATOM 670 O O . ARG A 1 90 ? 10.512 -7.024 4.371 1.00 58.34 90 ARG A O 1
ATOM 677 N N . GLU A 1 91 ? 12.390 -7.627 5.525 1.00 53.59 91 GLU A N 1
ATOM 678 C CA . GLU A 1 91 ? 11.751 -8.424 6.569 1.00 53.59 91 GLU A CA 1
ATOM 679 C C . GLU A 1 91 ? 10.643 -7.611 7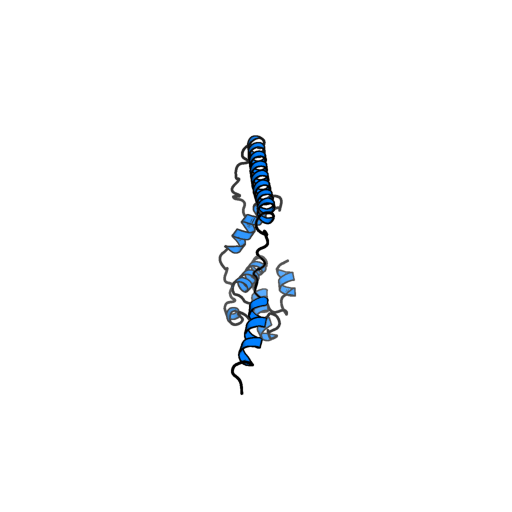.248 1.00 53.59 91 GLU A C 1
ATOM 681 O O . GLU A 1 91 ? 10.694 -6.379 7.312 1.00 53.59 91 GLU A O 1
ATOM 686 N N . VAL A 1 92 ? 9.584 -8.301 7.668 1.00 55.97 92 VAL A N 1
ATOM 687 C CA . VAL A 1 92 ? 8.494 -7.670 8.409 1.00 55.97 92 VAL A CA 1
ATOM 688 C C . VAL A 1 92 ? 9.060 -7.253 9.758 1.00 55.97 92 VAL A C 1
ATOM 690 O O . VAL A 1 92 ? 9.406 -8.105 10.573 1.00 55.97 92 VAL A O 1
ATOM 693 N N . GLU A 1 93 ? 9.177 -5.947 9.970 1.00 66.19 93 GLU A N 1
ATOM 694 C CA . GLU A 1 93 ? 9.404 -5.399 11.298 1.00 66.19 93 GLU A CA 1
ATOM 695 C C . GLU A 1 93 ? 8.110 -5.582 12.092 1.00 66.19 93 GLU A C 1
ATOM 697 O O . GLU A 1 93 ? 7.041 -5.117 11.682 1.00 66.19 93 GLU A O 1
ATOM 702 N N . TYR A 1 94 ? 8.204 -6.365 13.164 1.00 65.56 94 TYR A N 1
ATOM 703 C CA . TYR A 1 94 ? 7.113 -6.565 14.104 1.00 65.56 94 TYR A CA 1
ATOM 704 C C . TYR A 1 94 ? 7.123 -5.413 15.101 1.00 65.56 94 TYR A C 1
ATOM 706 O O . TYR A 1 94 ? 8.159 -5.109 15.693 1.00 65.56 94 TYR A O 1
ATOM 714 N N . PHE A 1 95 ? 5.964 -4.785 15.253 1.00 81.62 95 PHE A N 1
ATOM 715 C CA . PHE A 1 95 ? 5.714 -3.765 16.260 1.00 81.62 95 PHE A CA 1
ATOM 716 C C . PHE A 1 95 ? 5.044 -4.435 17.465 1.00 81.62 95 PHE A C 1
ATOM 718 O O . PHE A 1 95 ? 4.696 -5.616 17.403 1.00 81.62 95 PHE A O 1
ATOM 725 N N . ASP A 1 96 ? 4.875 -3.708 18.569 1.00 83.81 96 ASP A N 1
ATOM 726 C CA . ASP A 1 96 ? 4.153 -4.206 19.751 1.00 83.81 96 ASP A CA 1
ATOM 727 C C . ASP A 1 96 ? 2.631 -4.187 19.497 1.00 83.81 96 ASP A C 1
ATOM 729 O O . ASP A 1 96 ? 1.869 -3.479 20.147 1.00 83.81 96 ASP A O 1
ATOM 733 N N . ASP A 1 97 ? 2.202 -4.881 18.438 1.00 88.38 97 ASP A N 1
ATOM 734 C CA . ASP A 1 97 ? 0.866 -4.791 17.844 1.00 88.38 97 ASP A CA 1
ATOM 735 C C . ASP A 1 97 ? 0.285 -6.163 17.459 1.00 88.38 97 ASP A C 1
ATOM 737 O O . ASP A 1 97 ? -0.629 -6.272 16.637 1.00 88.38 97 ASP A O 1
ATOM 741 N N . GLU A 1 98 ? 0.804 -7.235 18.062 1.00 88.06 98 GLU A N 1
ATOM 742 C CA . GLU A 1 98 ? 0.388 -8.619 17.798 1.00 88.06 98 GLU A CA 1
ATOM 743 C C . GLU A 1 98 ? -1.097 -8.860 18.106 1.00 88.06 98 GLU A C 1
ATOM 745 O O . GLU A 1 98 ? -1.737 -9.709 17.486 1.00 88.06 98 GLU A O 1
ATOM 750 N N . GLU A 1 99 ? -1.682 -8.087 19.022 1.00 90.81 99 GLU A N 1
ATOM 751 C CA . GLU A 1 99 ? -3.112 -8.151 19.335 1.00 90.81 99 GLU A CA 1
ATOM 752 C C . GLU A 1 99 ? -3.986 -7.823 18.112 1.00 90.81 99 GLU A C 1
ATOM 754 O O . GLU A 1 99 ? -5.089 -8.362 17.964 1.00 90.81 99 GLU A O 1
ATOM 759 N N . LEU A 1 100 ? -3.471 -7.013 17.176 1.00 94.69 100 LEU A N 1
ATOM 760 C CA . LEU A 1 100 ? -4.188 -6.615 15.966 1.00 94.69 100 LEU A CA 1
ATOM 761 C C . LEU A 1 100 ? -4.312 -7.753 14.938 1.00 94.69 100 LEU A C 1
ATOM 763 O O . LEU A 1 100 ? -5.184 -7.701 14.062 1.00 94.69 100 LEU A O 1
ATOM 767 N N . ASP A 1 101 ? -3.520 -8.826 15.060 1.00 92.69 101 ASP A N 1
ATOM 768 C CA . ASP A 1 101 ? -3.612 -10.006 14.186 1.00 92.69 101 ASP A CA 1
ATOM 769 C C . ASP A 1 101 ? -4.979 -10.703 14.278 1.00 92.69 101 ASP A C 1
ATOM 771 O O . ASP A 1 101 ? -5.403 -11.368 13.324 1.00 92.69 101 ASP A O 1
ATOM 775 N N . ALA A 1 102 ? -5.708 -10.509 15.384 1.00 93.81 102 ALA A N 1
ATOM 776 C CA . ALA A 1 102 ? -7.077 -10.990 15.556 1.00 93.81 102 ALA A CA 1
ATOM 777 C C . ALA A 1 102 ? -8.065 -10.398 14.526 1.00 93.81 102 ALA A C 1
ATOM 779 O O . ALA A 1 102 ? -9.125 -10.981 14.277 1.00 93.81 102 ALA A O 1
ATOM 780 N N . TYR A 1 103 ? -7.716 -9.272 13.892 1.00 95.12 103 TYR A N 1
ATOM 781 C CA . TYR A 1 103 ? -8.553 -8.565 12.919 1.00 95.12 103 TYR A CA 1
ATOM 782 C C . TYR A 1 103 ? -8.206 -8.865 11.452 1.00 95.12 103 TYR A C 1
ATOM 784 O O . TYR A 1 103 ? -8.714 -8.205 10.542 1.00 95.12 103 TYR A O 1
ATOM 792 N N . ARG A 1 104 ? -7.365 -9.873 11.186 1.00 94.50 104 ARG A N 1
ATOM 793 C CA . ARG A 1 104 ? -6.994 -10.279 9.822 1.00 94.50 104 ARG A CA 1
ATOM 794 C C . ARG A 1 104 ? -8.224 -10.564 8.950 1.00 94.50 104 ARG A C 1
ATOM 796 O O . ARG A 1 104 ? -9.130 -11.299 9.336 1.00 94.50 104 ARG A O 1
ATOM 803 N N . GLY A 1 105 ? -8.221 -10.019 7.734 1.00 94.19 105 GLY A N 1
ATOM 804 C CA . GLY A 1 105 ? -9.275 -10.227 6.738 1.00 94.19 105 GLY A CA 1
ATOM 805 C C . GLY A 1 105 ? -10.580 -9.471 7.001 1.00 94.19 105 GLY A C 1
ATOM 806 O O . GLY A 1 105 ? -11.528 -9.643 6.233 1.00 94.19 105 GLY A O 1
ATOM 807 N N . ARG A 1 106 ? -10.652 -8.632 8.044 1.00 94.75 106 ARG A N 1
ATOM 808 C CA . ARG A 1 106 ? -11.789 -7.727 8.251 1.00 94.75 106 ARG A CA 1
ATOM 809 C C . ARG A 1 106 ? -11.702 -6.511 7.319 1.00 94.75 106 ARG A C 1
ATOM 811 O O . ARG A 1 106 ? -10.592 -6.089 6.988 1.00 94.75 106 ARG A O 1
ATOM 818 N N . PRO A 1 107 ? -12.838 -5.963 6.858 1.00 95.75 107 PRO A N 1
ATOM 819 C CA . PRO A 1 107 ? -12.856 -4.748 6.047 1.00 95.75 107 PRO A CA 1
ATOM 820 C C . PRO A 1 107 ? -12.642 -3.495 6.917 1.00 95.75 107 PRO A C 1
ATOM 822 O O . PRO A 1 107 ? -12.932 -3.520 8.110 1.00 95.75 107 PRO A O 1
ATOM 825 N N . SER A 1 108 ? -12.143 -2.399 6.332 1.00 94.81 108 SER A N 1
ATOM 826 C CA . SER A 1 108 ? -11.775 -1.175 7.073 1.00 94.81 108 SER A CA 1
ATOM 827 C C . SER A 1 108 ? -12.947 -0.411 7.700 1.00 94.81 108 SER A C 1
ATOM 829 O O . SER A 1 108 ? -12.735 0.366 8.627 1.00 94.81 108 SER A O 1
ATOM 831 N N . ASP A 1 109 ? -14.169 -0.645 7.225 1.00 95.06 109 ASP A N 1
ATOM 832 C CA . ASP A 1 109 ? -15.424 -0.069 7.724 1.00 95.06 109 ASP A CA 1
ATOM 833 C C . ASP A 1 109 ? -16.104 -0.942 8.797 1.00 95.06 109 ASP A C 1
ATOM 835 O O . ASP A 1 109 ? -17.151 -0.581 9.332 1.00 95.06 109 ASP A O 1
ATOM 839 N N . GLY A 1 110 ? -15.527 -2.108 9.105 1.00 92.75 110 GLY A N 1
ATOM 840 C CA . GLY A 1 110 ? -16.114 -3.110 9.993 1.00 92.75 110 GLY A CA 1
ATOM 841 C C . GLY A 1 110 ? -15.668 -3.038 11.453 1.00 92.75 110 GLY A C 1
ATOM 842 O O . GLY A 1 110 ? -15.982 -3.963 12.200 1.00 92.75 110 GLY A O 1
ATOM 843 N N . TYR A 1 111 ? -14.916 -2.006 11.840 1.00 96.00 111 TYR A N 1
ATOM 844 C CA . TYR A 1 111 ? -14.350 -1.849 13.183 1.00 96.00 111 TYR A CA 1
ATOM 845 C C . TYR A 1 111 ? -15.265 -1.012 14.079 1.00 96.00 111 TYR A C 1
ATOM 847 O O . TYR A 1 111 ? -15.829 -0.011 13.632 1.00 96.00 111 TYR A O 1
ATOM 855 N N . THR A 1 112 ? -15.402 -1.396 15.351 1.00 95.81 112 THR A N 1
ATOM 856 C CA . THR A 1 112 ? -16.062 -0.535 16.350 1.00 95.81 112 THR A CA 1
ATOM 857 C C . THR A 1 112 ? -15.149 0.614 16.781 1.00 95.81 112 THR A C 1
ATOM 859 O O . THR A 1 112 ? -13.963 0.641 16.446 1.00 95.81 112 THR A O 1
ATOM 862 N N . GLU A 1 113 ? -15.686 1.584 17.523 1.00 94.31 113 GLU A N 1
ATOM 863 C CA . GLU A 1 113 ? -14.890 2.694 18.061 1.00 94.31 113 GLU A CA 1
ATOM 864 C C . GLU A 1 113 ? -13.815 2.183 19.032 1.00 94.31 113 GLU A C 1
ATOM 866 O O . GLU A 1 113 ? -12.665 2.604 18.960 1.00 94.31 113 GLU A O 1
ATOM 871 N N . GLU A 1 114 ? -14.153 1.196 19.865 1.00 94.75 114 GLU A N 1
ATOM 872 C CA . GLU A 1 114 ? -13.210 0.564 20.790 1.00 94.75 114 GLU A CA 1
ATOM 873 C C . GLU A 1 114 ? -12.116 -0.210 20.049 1.00 94.75 114 GLU A C 1
ATOM 875 O O . GLU A 1 114 ? -10.940 -0.078 20.377 1.00 94.75 114 GLU A O 1
ATOM 880 N N . GLU A 1 115 ? -12.483 -0.989 19.024 1.00 95.75 115 GLU A N 1
ATOM 881 C CA . GLU A 1 115 ? -11.504 -1.706 18.200 1.00 95.75 115 GLU A CA 1
ATOM 882 C C . GLU A 1 115 ? -10.600 -0.722 17.447 1.00 95.75 115 GLU A C 1
ATOM 884 O O . GLU A 1 115 ? -9.398 -0.942 17.370 1.00 95.75 115 GLU A O 1
ATOM 889 N N . THR A 1 116 ? -11.157 0.380 16.937 1.00 96.19 116 THR A N 1
ATOM 890 C CA . THR A 1 116 ? -10.399 1.459 16.283 1.00 96.19 116 THR A CA 1
ATOM 891 C C . THR A 1 116 ? -9.409 2.109 17.251 1.00 96.19 116 THR A C 1
ATOM 893 O O . THR A 1 116 ? -8.277 2.392 16.858 1.00 96.19 116 THR A O 1
ATOM 896 N N . GLY A 1 117 ? -9.801 2.274 18.518 1.00 95.25 117 GLY A N 1
ATOM 897 C CA . GLY A 1 117 ? -8.939 2.768 19.590 1.00 95.25 117 GLY A CA 1
ATOM 898 C C . GLY A 1 117 ? -7.672 1.932 19.775 1.00 95.25 117 GLY A C 1
ATOM 899 O O . GLY A 1 117 ? -6.599 2.503 19.914 1.00 95.25 117 GLY A O 1
ATOM 900 N N . LEU A 1 118 ? -7.749 0.602 19.652 1.00 95.00 118 LEU A N 1
ATOM 901 C CA . LEU A 1 118 ? -6.565 -0.268 19.747 1.00 95.00 118 LEU A CA 1
ATOM 902 C C . LEU A 1 118 ? -5.532 0.027 18.650 1.00 95.00 118 LEU A C 1
ATOM 904 O O . LEU A 1 118 ? -4.329 -0.021 18.889 1.00 95.00 118 LEU A O 1
ATOM 908 N N . PHE A 1 119 ? -5.988 0.348 17.435 1.00 96.75 119 PHE A N 1
ATOM 909 C CA . PHE A 1 119 ? -5.076 0.737 16.360 1.00 96.75 119 PHE A CA 1
ATOM 910 C C . PHE A 1 119 ? -4.513 2.147 16.578 1.00 96.75 119 PHE A C 1
ATOM 912 O O . PHE A 1 119 ? -3.359 2.387 16.226 1.00 96.75 119 PHE A O 1
ATOM 919 N N . ALA A 1 120 ? -5.310 3.062 17.138 1.00 95.31 120 ALA A N 1
ATOM 920 C CA . ALA A 1 120 ? -4.869 4.414 17.477 1.00 95.31 120 ALA A CA 1
ATOM 921 C C . ALA A 1 120 ? -3.786 4.391 18.564 1.00 95.31 120 ALA A C 1
ATOM 923 O O . ALA A 1 120 ? -2.747 5.016 18.396 1.00 95.31 120 ALA A O 1
ATOM 924 N N . GLU A 1 121 ? -3.974 3.600 19.623 1.00 94.19 121 GLU A N 1
ATOM 925 C CA . GLU A 1 121 ? -2.990 3.440 20.699 1.00 94.19 121 GLU A CA 1
ATOM 926 C C . GLU A 1 121 ? -1.636 2.975 20.155 1.00 94.19 121 GLU A C 1
ATOM 928 O O . GLU A 1 121 ? -0.602 3.556 20.482 1.00 94.19 121 GLU A O 1
ATOM 933 N N . VAL A 1 122 ? -1.629 1.981 19.260 1.00 94.62 122 VAL A N 1
ATOM 934 C CA . VAL A 1 122 ? -0.394 1.564 18.585 1.00 94.62 122 VAL A CA 1
ATOM 935 C C . VAL A 1 122 ? 0.175 2.720 17.765 1.00 94.62 122 VAL A C 1
ATOM 937 O O . VAL A 1 122 ? 1.338 3.067 17.954 1.00 94.62 122 VAL A O 1
ATOM 940 N N . LEU A 1 123 ? -0.629 3.354 16.905 1.00 94.56 123 LEU A N 1
ATOM 941 C CA . LEU A 1 123 ? -0.196 4.451 16.034 1.00 94.56 123 LEU A CA 1
ATOM 942 C C . LEU A 1 123 ? 0.442 5.619 16.810 1.00 94.56 123 LEU A C 1
ATOM 944 O O . LEU A 1 123 ? 1.464 6.146 16.372 1.00 94.56 123 LEU A O 1
ATOM 948 N N . GLU A 1 124 ? -0.110 5.980 17.967 1.00 91.81 124 GLU A N 1
ATOM 949 C CA . GLU A 1 124 ? 0.393 7.050 18.836 1.00 91.81 124 GLU A CA 1
ATOM 950 C C . GLU A 1 124 ? 1.733 6.705 19.508 1.00 91.81 124 GLU A C 1
ATOM 952 O O . GLU A 1 124 ? 2.519 7.601 19.830 1.00 91.81 124 GLU A O 1
ATOM 957 N N . THR A 1 125 ? 2.019 5.418 19.727 1.00 90.69 125 THR A N 1
ATOM 958 C CA . THR A 1 125 ? 3.282 4.967 20.344 1.00 90.69 125 THR A CA 1
ATOM 959 C C . THR A 1 125 ? 4.448 4.877 19.360 1.00 90.69 125 THR A C 1
ATOM 961 O O . THR A 1 125 ? 5.604 4.796 19.787 1.00 90.69 125 THR A O 1
ATOM 964 N N . LEU A 1 126 ? 4.171 4.909 18.053 1.00 91.06 126 LEU A N 1
ATOM 965 C CA . LEU A 1 126 ? 5.187 4.781 17.013 1.00 91.06 12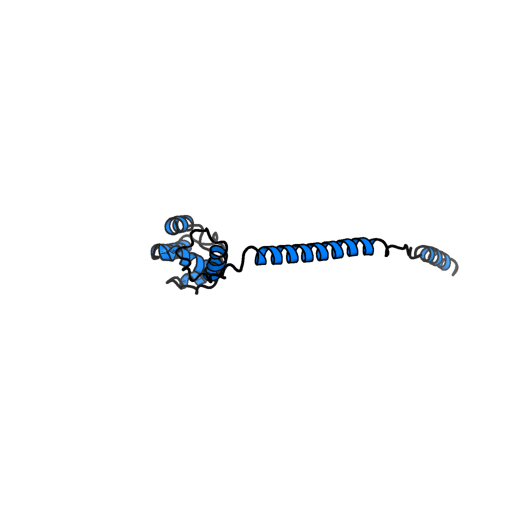6 LEU A CA 1
ATOM 966 C C . LEU A 1 126 ? 6.014 6.056 16.862 1.00 91.06 126 LEU A C 1
ATOM 968 O O . LEU A 1 126 ? 5.520 7.183 16.948 1.00 91.06 126 LEU A O 1
ATOM 972 N N . ARG A 1 127 ? 7.297 5.883 16.537 1.00 88.25 127 ARG A N 1
ATOM 973 C CA . ARG A 1 127 ? 8.129 7.001 16.090 1.00 88.25 127 ARG A CA 1
ATOM 974 C C . ARG A 1 127 ? 7.724 7.418 14.672 1.00 88.25 127 ARG A C 1
ATOM 976 O O . ARG A 1 127 ? 7.308 6.566 13.886 1.00 88.25 127 ARG A O 1
ATOM 983 N N . PRO A 1 128 ? 7.900 8.692 14.279 1.00 86.88 128 PRO A N 1
ATOM 984 C CA . PRO A 1 128 ? 7.522 9.163 12.944 1.00 86.88 128 PRO A CA 1
ATOM 985 C C . PRO A 1 128 ? 8.123 8.336 11.795 1.00 86.88 128 PRO A C 1
ATOM 987 O O . PRO A 1 128 ? 7.465 8.087 10.786 1.00 86.88 128 PRO A O 1
ATOM 990 N N . GLU A 1 129 ? 9.361 7.856 11.949 1.00 84.31 129 GLU A N 1
ATOM 991 C CA . GLU A 1 129 ? 10.022 6.989 10.970 1.00 84.31 129 GLU A CA 1
ATOM 992 C C . GLU A 1 129 ? 9.410 5.577 10.851 1.00 84.31 129 GLU A C 1
ATOM 994 O O . GLU A 1 129 ? 9.565 4.928 9.814 1.00 84.31 129 GLU A O 1
ATOM 999 N N . GLU A 1 130 ? 8.684 5.112 11.871 1.00 88.44 130 GLU A N 1
ATOM 1000 C CA . GLU A 1 130 ? 8.098 3.767 11.966 1.00 88.44 130 GLU A CA 1
ATOM 1001 C C . GLU A 1 130 ? 6.679 3.690 11.391 1.00 88.44 130 GLU A C 1
ATOM 1003 O O . GLU A 1 130 ? 6.264 2.631 10.923 1.00 88.44 130 GLU A O 1
ATOM 1008 N N . VAL A 1 131 ? 5.948 4.808 11.343 1.00 92.12 131 VAL A N 1
ATOM 1009 C CA . VAL A 1 131 ? 4.528 4.858 10.939 1.00 92.12 131 VAL A CA 1
ATOM 1010 C C . VAL A 1 131 ? 4.290 4.214 9.564 1.00 92.12 131 VAL A C 1
ATOM 1012 O O . VAL A 1 131 ? 3.370 3.413 9.378 1.00 92.12 131 VAL A O 1
ATOM 1015 N N . LYS A 1 132 ? 5.162 4.495 8.584 1.00 91.56 132 LYS A N 1
ATOM 1016 C CA . LYS A 1 132 ? 5.084 3.894 7.235 1.00 91.56 132 LYS A CA 1
ATOM 1017 C C . LYS A 1 132 ? 5.391 2.397 7.244 1.00 91.56 132 LYS A C 1
ATOM 1019 O O . LYS A 1 132 ? 4.765 1.637 6.501 1.00 91.56 132 LYS A O 1
ATOM 1024 N N . ALA A 1 133 ? 6.367 1.980 8.049 1.00 89.88 133 ALA A N 1
ATOM 1025 C CA . ALA A 1 133 ? 6.766 0.582 8.171 1.00 89.88 133 ALA A CA 1
ATOM 1026 C C . ALA A 1 133 ? 5.671 -0.250 8.856 1.00 89.88 133 ALA A C 1
ATOM 1028 O O . ALA A 1 133 ? 5.379 -1.357 8.400 1.00 89.88 133 ALA A O 1
ATOM 1029 N N . TRP A 1 134 ? 4.993 0.320 9.853 1.00 94.19 134 TRP A N 1
ATOM 1030 C CA . TRP A 1 134 ? 3.843 -0.283 10.517 1.00 94.19 134 TRP A CA 1
ATOM 1031 C C . TRP A 1 134 ? 2.663 -0.504 9.568 1.00 94.19 134 TRP A C 1
ATOM 1033 O O . TRP A 1 134 ? 2.188 -1.629 9.428 1.00 94.19 134 TRP A O 1
ATOM 1043 N N . ASN A 1 135 ? 2.249 0.505 8.794 1.00 93.75 135 ASN A N 1
ATOM 1044 C CA . ASN A 1 135 ? 1.179 0.301 7.808 1.00 93.75 135 ASN A CA 1
ATOM 1045 C C . ASN A 1 135 ? 1.553 -0.757 6.750 1.00 93.75 135 ASN A C 1
ATOM 1047 O O . ASN A 1 135 ? 0.730 -1.590 6.364 1.00 93.75 135 ASN A O 1
ATOM 1051 N N . ARG A 1 136 ? 2.822 -0.796 6.318 1.00 90.56 136 ARG A N 1
ATOM 1052 C CA . ARG A 1 136 ? 3.313 -1.878 5.451 1.00 90.56 136 ARG A CA 1
ATOM 1053 C C . ARG A 1 136 ? 3.182 -3.249 6.131 1.00 90.56 136 ARG A C 1
ATOM 1055 O O . ARG A 1 136 ? 2.793 -4.204 5.458 1.00 90.56 136 ARG A O 1
ATOM 1062 N N . SER A 1 137 ? 3.489 -3.366 7.425 1.00 90.75 137 SER A N 1
ATOM 1063 C CA . SER A 1 137 ? 3.380 -4.629 8.169 1.00 90.75 137 SER A CA 1
ATOM 1064 C C . SER A 1 137 ? 1.924 -5.102 8.287 1.00 90.75 137 SER A C 1
ATOM 1066 O O . SER A 1 137 ? 1.662 -6.292 8.105 1.00 90.75 137 SER A O 1
ATOM 1068 N N . LEU A 1 138 ? 0.966 -4.191 8.503 1.00 93.81 138 LEU A N 1
ATOM 1069 C CA . LEU A 1 138 ? -0.470 -4.501 8.514 1.00 93.81 138 LEU A CA 1
ATOM 1070 C C . LEU A 1 138 ? -0.932 -5.075 7.166 1.00 93.81 138 LEU A C 1
ATOM 1072 O O . LEU A 1 138 ? -1.547 -6.143 7.122 1.00 93.81 138 LEU A O 1
ATOM 1076 N N . ILE A 1 139 ? -0.556 -4.425 6.057 1.00 91.44 139 ILE A N 1
ATOM 1077 C CA . ILE A 1 139 ? -0.903 -4.868 4.696 1.00 91.44 139 ILE A CA 1
ATOM 1078 C C . ILE A 1 139 ? -0.344 -6.268 4.418 1.00 91.44 139 ILE A C 1
ATOM 1080 O O . ILE A 1 139 ? -1.061 -7.132 3.912 1.00 91.44 139 ILE A O 1
ATOM 1084 N N . LEU A 1 140 ? 0.920 -6.521 4.777 1.00 89.38 140 LEU A N 1
ATOM 1085 C CA . LEU A 1 140 ? 1.553 -7.831 4.586 1.00 89.38 140 LEU A CA 1
ATOM 1086 C C . LEU A 1 140 ? 0.898 -8.932 5.430 1.00 89.38 140 LEU A C 1
ATOM 1088 O O . LEU A 1 140 ? 0.843 -10.084 4.998 1.00 89.38 140 LEU A O 1
ATOM 1092 N N . ARG A 1 141 ? 0.361 -8.582 6.603 1.00 91.31 141 ARG A N 1
ATOM 1093 C CA . ARG A 1 141 ? -0.400 -9.491 7.472 1.00 91.31 141 ARG A CA 1
ATOM 1094 C C . ARG A 1 141 ? -1.872 -9.625 7.077 1.00 91.31 141 ARG A C 1
ATOM 1096 O O . ARG A 1 141 ? -2.576 -10.434 7.683 1.00 91.31 141 ARG A O 1
ATOM 1103 N N . GLY A 1 142 ? -2.345 -8.887 6.072 1.00 93.62 142 GLY A N 1
ATOM 1104 C CA . GLY A 1 142 ? -3.746 -8.894 5.644 1.00 93.62 142 GLY A CA 1
ATOM 1105 C C . GLY A 1 142 ? -4.695 -8.262 6.665 1.00 93.62 142 GLY A C 1
ATOM 1106 O O . GLY A 1 142 ? -5.845 -8.691 6.780 1.00 93.62 142 GLY A O 1
ATOM 1107 N N . ILE A 1 143 ? -4.208 -7.288 7.431 1.00 95.62 143 ILE A N 1
ATOM 1108 C CA . ILE A 1 143 ? -4.991 -6.498 8.381 1.00 95.62 143 ILE A CA 1
ATOM 1109 C C . ILE A 1 143 ? -5.284 -5.160 7.706 1.00 95.62 143 ILE A C 1
ATOM 1111 O O . ILE A 1 143 ? -4.368 -4.472 7.257 1.00 95.62 143 ILE A O 1
ATOM 1115 N N . ASN A 1 144 ? -6.562 -4.802 7.593 1.00 96.31 144 ASN A N 1
ATOM 1116 C CA . ASN A 1 144 ? -6.943 -3.506 7.045 1.00 96.31 144 ASN A CA 1
ATOM 1117 C C . ASN A 1 144 ? -6.961 -2.465 8.163 1.00 96.31 144 ASN A C 1
ATOM 1119 O O . ASN A 1 144 ? -7.521 -2.704 9.226 1.00 96.31 144 ASN A O 1
ATOM 1123 N N . MET A 1 145 ? -6.379 -1.298 7.908 1.00 96.25 145 MET A N 1
ATOM 1124 C CA . MET A 1 145 ? -6.453 -0.173 8.837 1.00 96.25 145 MET A CA 1
ATOM 1125 C C . MET A 1 145 ? -7.901 0.344 8.938 1.00 96.25 145 MET A C 1
ATOM 1127 O O . MET A 1 145 ? -8.510 0.564 7.882 1.00 96.25 145 MET A O 1
ATOM 1131 N N . PRO A 1 146 ? -8.440 0.570 10.152 1.00 97.19 146 PRO A N 1
ATOM 1132 C CA . PRO A 1 146 ? -9.766 1.151 10.345 1.00 97.19 146 PRO A CA 1
ATOM 1133 C C . PRO A 1 146 ? -9.890 2.535 9.709 1.00 97.19 146 PRO A C 1
ATOM 1135 O O . PRO A 1 146 ? -8.959 3.337 9.777 1.00 97.19 146 PRO A O 1
ATOM 1138 N N . ASP A 1 147 ? -11.054 2.848 9.138 1.00 96.31 147 ASP A N 1
ATOM 1139 C CA . ASP A 1 147 ? -11.298 4.156 8.513 1.00 96.31 147 ASP A CA 1
ATOM 1140 C C . ASP A 1 147 ? -11.127 5.328 9.496 1.00 96.31 147 ASP A C 1
ATOM 1142 O O . ASP A 1 147 ? -10.668 6.395 9.093 1.00 96.31 147 ASP A O 1
ATOM 1146 N N . GLY A 1 148 ? -11.424 5.112 10.783 1.00 95.12 148 GLY A N 1
ATOM 1147 C CA . GLY A 1 148 ? -11.375 6.144 11.822 1.00 95.12 148 GLY A CA 1
ATOM 1148 C C . GLY A 1 148 ? -9.987 6.723 12.119 1.00 95.12 148 GLY A C 1
ATOM 1149 O O . GLY A 1 148 ? -9.918 7.833 12.631 1.00 95.12 148 GLY A O 1
ATOM 1150 N N . ILE A 1 149 ? -8.899 6.025 11.765 1.00 95.94 149 ILE A N 1
ATOM 1151 C CA . ILE A 1 149 ? -7.517 6.483 12.025 1.00 95.94 149 ILE A CA 1
ATOM 1152 C C . ILE A 1 149 ? -6.723 6.799 10.753 1.00 95.94 149 ILE A C 1
ATOM 1154 O O . ILE A 1 149 ? -5.554 7.176 10.822 1.00 95.94 149 ILE A O 1
ATOM 1158 N N . LYS A 1 150 ? -7.323 6.642 9.565 1.00 95.19 150 LYS A N 1
ATOM 1159 C CA . LYS A 1 150 ? -6.604 6.826 8.292 1.00 95.19 150 LYS A CA 1
ATOM 1160 C C . LYS A 1 150 ? -6.078 8.247 8.118 1.00 95.19 150 LYS A C 1
ATOM 1162 O O . LYS A 1 150 ? -4.965 8.418 7.625 1.00 95.19 150 LYS A O 1
ATOM 1167 N N . ASP A 1 151 ? -6.858 9.245 8.517 1.00 94.75 151 ASP A N 1
ATOM 1168 C CA . ASP A 1 151 ? -6.467 10.652 8.396 1.00 94.75 151 ASP A CA 1
ATOM 1169 C C . ASP A 1 151 ? -5.281 10.987 9.314 1.00 94.75 151 ASP A C 1
ATOM 1171 O O . ASP A 1 151 ? -4.336 11.655 8.891 1.00 94.75 151 ASP A O 1
ATOM 1175 N N . GLU A 1 152 ? -5.288 10.461 10.540 1.00 93.56 152 GLU A N 1
ATOM 1176 C CA . GLU A 1 152 ? -4.190 10.606 11.499 1.00 93.56 152 GLU A CA 1
ATOM 1177 C C . GLU A 1 152 ? -2.921 9.903 11.013 1.00 93.56 152 GLU A C 1
ATOM 1179 O O . GLU A 1 152 ? -1.841 10.496 10.996 1.00 93.56 152 GLU A O 1
ATOM 1184 N N . TYR A 1 153 ? -3.056 8.676 10.506 1.00 94.94 153 TYR A N 1
ATOM 1185 C CA . TYR A 1 153 ? -1.951 7.974 9.865 1.00 94.94 153 TYR A CA 1
ATOM 1186 C C . TYR A 1 153 ? -1.344 8.804 8.726 1.00 94.94 153 TYR A C 1
ATOM 1188 O O . TYR A 1 153 ? -0.125 8.933 8.651 1.00 94.94 153 TYR A O 1
ATOM 1196 N N . VAL A 1 154 ? -2.162 9.393 7.843 1.00 93.81 154 VAL A N 1
ATOM 1197 C CA . VAL A 1 154 ? -1.665 10.232 6.738 1.00 93.81 154 VAL A CA 1
ATOM 1198 C C . VAL A 1 154 ? -0.931 11.464 7.264 1.00 93.81 154 VAL A C 1
ATOM 1200 O O . VAL A 1 154 ? 0.076 11.860 6.679 1.00 93.81 154 VAL A O 1
ATOM 1203 N N . GLN A 1 155 ? -1.400 12.054 8.364 1.00 93.00 155 GLN A N 1
ATOM 1204 C CA . GLN A 1 155 ? -0.740 13.191 8.996 1.00 93.00 155 GLN A CA 1
ATOM 1205 C C . GLN A 1 155 ? 0.632 12.821 9.575 1.00 93.00 155 GLN A C 1
ATOM 1207 O O . GLN A 1 155 ? 1.582 13.581 9.402 1.00 93.00 155 GLN A O 1
ATOM 1212 N N . LEU A 1 156 ? 0.744 11.668 10.237 1.00 90.38 156 LEU A N 1
ATOM 1213 C CA . LEU A 1 156 ? 1.987 11.201 10.859 1.00 90.38 156 LEU A CA 1
ATOM 1214 C C . LEU A 1 156 ? 2.966 10.582 9.849 1.00 90.38 156 LEU A C 1
ATOM 1216 O O . LEU A 1 156 ? 4.177 10.634 10.043 1.00 90.38 156 LEU A O 1
ATOM 1220 N N . ALA A 1 157 ? 2.452 10.013 8.758 1.00 87.38 157 ALA A N 1
ATOM 1221 C CA . ALA A 1 157 ? 3.243 9.461 7.664 1.00 87.38 157 ALA A CA 1
ATOM 1222 C C . ALA A 1 157 ? 3.681 10.518 6.631 1.00 87.38 157 ALA A C 1
ATOM 1224 O O . ALA A 1 157 ? 4.418 10.180 5.705 1.00 87.38 157 ALA A O 1
ATOM 1225 N N . GLY A 1 158 ? 3.213 11.764 6.715 1.00 76.44 158 GLY A N 1
ATOM 1226 C CA . GLY A 1 158 ? 3.608 12.845 5.802 1.00 76.44 158 GLY A CA 1
ATOM 1227 C C . GLY A 1 158 ? 5.063 13.247 5.981 1.00 76.44 158 GLY A C 1
ATOM 1228 O O . GLY A 1 158 ? 5.827 13.121 4.995 1.00 76.44 158 GLY A O 1
#

Organism: Prevotella dentalis (strain ATCC 49559 / DSM 3688 / JCM 13448 / NCTC 12043 / ES 2772) (NCBI:txid908937)

Foldseek 3Di:
DDPVVVVVVVVVVVVPDDPPPDPPPPPVVVVVVVVVVVVVVVVVVVVVVVVVVCVVVPDPDPPPPPDDLVDCPPPDPVSVVVVVVVVVVPDQDDAPLVVLLVQAPPDQARDDPVRLVSVVVRCVPDDLVCLVSVVVNCVVSRHDRHPVCVVVSVVSPD

Secondary structure (DSSP, 8-state):
--TTHHHHHHHHHHTT--------HHHHHHHHHHHHHHHHHHHHHHHHHHHHHHHHS-----------GGG--S--HHHHHHHHHHHHHS--PPPS-GGGGGGTT--TT---HHHHHHHHHHHHHS-TTTHHHHHHHHHHTTPPPPGGGHHHHHHH--

Radius of gyration: 34.23 Å; chains: 1; bounding box: 82×64×72 Å

Sequence (158 aa):
MNAAQTRHEISVIALRLRPFRGPVAAFSSHRMFLLILSILFLGLFAAVLGLVSQRRNGEEPIVKAAGDCASCDGSGDKCEQVCMMEAATREVEYFDDEELDAYRGRPSDGYTEEETGLFAEVLETLRPEEVKAWNRSLILRGINMPDGIKDEYVQLAG

pLDDT: mean 76.23, std 18.65, range [42.62, 97.19]